Protein AF-A0A820GRR1-F1 (afdb_monomer_lite)

Radius of gyration: 16.42 Å; chains: 1; bounding box: 30×34×42 Å

Sequence (93 aa):
MNELHKNQVAVFPKGAIHFEQNLNCTPATFVAAFNSEDPGVLTISNSVFGSLPATIVGATLGGLNISAIEDIRVHLAQNPSIGIAECRKRCGL

Structure (mmCIF, N/CA/C/O backbone):
data_AF-A0A820GRR1-F1
#
_entry.id   AF-A0A820GRR1-F1
#
loop_
_atom_site.group_PDB
_atom_site.id
_atom_site.type_symbol
_atom_site.label_atom_id
_atom_site.label_alt_id
_atom_site.label_comp_id
_atom_site.label_asym_id
_atom_site.label_entity_id
_atom_site.label_seq_id
_atom_site.pdbx_PDB_ins_code
_atom_site.Cartn_x
_atom_site.Cartn_y
_atom_site.Cartn_z
_atom_site.occupancy
_atom_site.B_iso_or_equiv
_atom_site.auth_seq_id
_atom_site.auth_comp_id
_atom_site.auth_asym_id
_atom_site.auth_atom_id
_atom_site.pdbx_PDB_model_num
ATOM 1 N N . MET A 1 1 ? -18.044 -6.953 -0.784 1.00 68.38 1 MET A N 1
ATOM 2 C CA . MET A 1 1 ? -17.191 -6.198 0.155 1.00 68.38 1 MET A CA 1
ATOM 3 C C . MET A 1 1 ? -17.659 -6.589 1.541 1.00 68.38 1 MET A C 1
ATOM 5 O O . MET A 1 1 ? -18.861 -6.542 1.764 1.00 68.38 1 MET A O 1
ATOM 9 N N . ASN A 1 2 ? -16.764 -7.079 2.394 1.00 86.81 2 ASN A N 1
ATOM 10 C CA . ASN A 1 2 ? -17.133 -7.464 3.756 1.00 86.81 2 ASN A CA 1
ATOM 11 C C . ASN A 1 2 ? -17.021 -6.222 4.640 1.00 86.81 2 ASN A C 1
ATOM 13 O O . ASN A 1 2 ? -15.986 -5.559 4.616 1.00 86.81 2 ASN A O 1
ATOM 17 N N . GLU A 1 3 ? -18.072 -5.905 5.386 1.00 93.88 3 GLU A N 1
ATOM 18 C CA . GLU A 1 3 ? -18.020 -4.882 6.427 1.00 93.88 3 GLU A CA 1
ATOM 19 C C . GLU A 1 3 ? -17.539 -5.537 7.726 1.00 93.88 3 GLU A C 1
ATOM 21 O O . GLU A 1 3 ? -18.042 -6.594 8.109 1.00 93.88 3 GLU A O 1
ATOM 26 N N . LEU A 1 4 ? -16.528 -4.945 8.367 1.00 94.69 4 LEU A N 1
ATOM 27 C CA . LEU A 1 4 ? -15.975 -5.427 9.631 1.0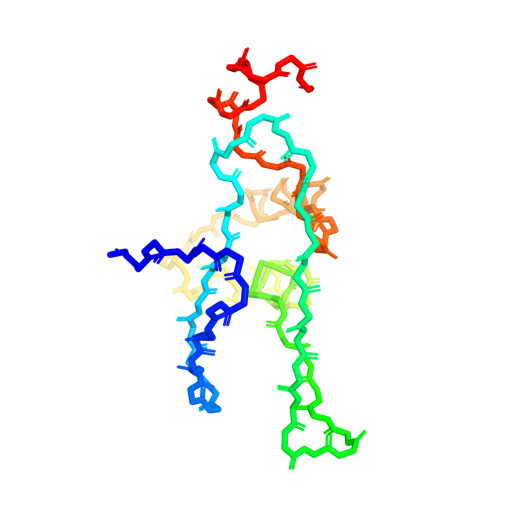0 94.69 4 LEU A CA 1
ATOM 28 C C . LEU A 1 4 ? -16.243 -4.414 10.740 1.00 94.69 4 LEU A C 1
ATOM 30 O O . LEU A 1 4 ? -15.861 -3.247 10.653 1.00 94.69 4 LEU A O 1
ATOM 34 N N . HIS A 1 5 ? -16.850 -4.897 11.815 1.00 94.25 5 HIS A N 1
ATOM 35 C CA . HIS A 1 5 ? -17.032 -4.172 13.062 1.00 94.25 5 HIS A CA 1
ATOM 36 C C . HIS A 1 5 ? -15.971 -4.569 14.094 1.00 94.25 5 HIS A C 1
ATOM 38 O O . HIS A 1 5 ? -15.197 -5.514 13.920 1.00 94.25 5 HIS A O 1
ATOM 44 N N . LYS A 1 6 ? -15.943 -3.837 15.212 1.00 94.88 6 LYS A N 1
ATOM 45 C CA . LYS A 1 6 ? -15.017 -4.089 16.320 1.00 94.88 6 LYS A CA 1
ATOM 46 C C . LYS A 1 6 ? -15.056 -5.565 16.746 1.00 94.88 6 LYS A C 1
ATOM 48 O O . LYS A 1 6 ? -16.130 -6.114 16.973 1.00 94.88 6 LYS A O 1
ATOM 53 N N . ASN A 1 7 ? -13.873 -6.161 16.907 1.00 95.25 7 ASN A N 1
ATOM 54 C CA . ASN A 1 7 ? -13.643 -7.561 17.296 1.00 95.25 7 ASN A CA 1
ATOM 55 C C . ASN A 1 7 ? -14.073 -8.622 16.264 1.00 95.25 7 ASN A C 1
ATOM 57 O O . ASN A 1 7 ? -14.120 -9.804 16.601 1.00 95.25 7 ASN A O 1
ATOM 61 N N . GLN A 1 8 ? -14.372 -8.235 15.022 1.00 96.62 8 GLN A N 1
ATOM 62 C CA . GLN A 1 8 ? -14.549 -9.184 13.923 1.00 96.62 8 GLN A CA 1
ATOM 63 C C . GLN A 1 8 ? -13.227 -9.432 13.192 1.00 96.62 8 GLN A C 1
ATOM 65 O O . GLN A 1 8 ? -12.307 -8.618 13.245 1.00 96.62 8 GLN A O 1
ATOM 70 N N . VAL A 1 9 ? -13.142 -10.576 12.514 1.00 94.81 9 VAL A N 1
ATOM 71 C CA . VAL A 1 9 ? -11.937 -11.037 11.817 1.00 94.81 9 VAL A CA 1
ATOM 72 C C . VAL A 1 9 ? -12.289 -11.376 10.375 1.00 94.81 9 VAL A C 1
ATOM 74 O O . VAL A 1 9 ? -13.306 -12.018 10.113 1.00 94.81 9 VAL A O 1
ATOM 77 N N . ALA A 1 10 ? -11.416 -10.986 9.450 1.00 95.06 10 ALA A N 1
ATOM 78 C CA . ALA A 1 10 ? -11.382 -11.524 8.098 1.00 95.06 10 ALA A CA 1
ATOM 79 C C . ALA A 1 10 ? -10.133 -12.392 7.923 1.00 95.06 10 ALA A C 1
ATOM 81 O O . ALA A 1 10 ? -9.076 -12.098 8.477 1.00 95.06 10 ALA A O 1
ATOM 82 N N . VAL A 1 11 ? -10.264 -13.471 7.152 1.00 94.19 11 VAL A N 1
ATOM 83 C CA . VAL A 1 11 ? -9.157 -14.378 6.832 1.00 94.19 11 VAL A CA 1
ATOM 84 C C . VAL A 1 11 ? -8.818 -14.227 5.358 1.00 94.19 11 VAL A C 1
ATOM 86 O O . VAL A 1 11 ? -9.674 -14.430 4.497 1.00 94.19 11 VAL A O 1
ATOM 89 N N . PHE A 1 12 ? -7.556 -13.919 5.074 1.00 93.38 12 PHE A N 1
ATOM 90 C CA . PHE A 1 12 ? -7.020 -13.858 3.721 1.00 93.38 12 PHE A CA 1
ATOM 91 C C . PHE A 1 12 ? -6.045 -15.024 3.516 1.00 93.38 12 PHE A C 1
ATOM 93 O O . PHE A 1 12 ? -5.014 -15.079 4.188 1.00 93.38 12 PHE A O 1
ATOM 100 N N . PRO A 1 13 ? -6.345 -15.980 2.618 1.00 93.31 13 PRO A N 1
ATOM 101 C CA . PRO A 1 13 ? -5.398 -17.035 2.274 1.00 93.31 13 PRO A CA 1
ATOM 102 C C . PRO A 1 13 ? -4.089 -16.464 1.712 1.00 93.31 13 PRO A C 1
ATOM 104 O O . PRO A 1 13 ? -4.079 -15.409 1.075 1.00 93.31 13 PRO A O 1
ATOM 107 N N . LYS A 1 14 ? -2.972 -17.179 1.897 1.00 92.75 14 LYS A N 1
ATOM 108 C CA . LYS A 1 14 ? -1.672 -16.772 1.343 1.00 92.75 14 LYS A CA 1
ATOM 109 C C . LYS A 1 14 ? -1.777 -16.556 -0.173 1.00 92.75 14 LYS A C 1
ATOM 111 O O . LYS A 1 14 ? -2.272 -17.420 -0.890 1.00 92.75 14 LYS A O 1
ATOM 116 N N . GLY A 1 15 ? -1.285 -15.410 -0.644 1.00 91.25 15 GLY A N 1
ATOM 117 C CA . GLY A 1 15 ? -1.338 -15.017 -2.056 1.00 91.25 15 G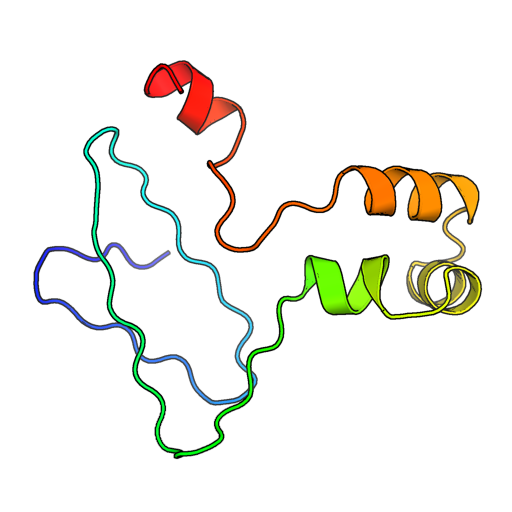LY A CA 1
ATOM 118 C C . GLY A 1 15 ? -2.652 -14.359 -2.492 1.00 91.25 15 GLY A C 1
ATOM 119 O O . GLY A 1 15 ? -2.744 -13.915 -3.634 1.00 91.25 15 GLY A O 1
ATOM 120 N N . ALA A 1 16 ? -3.654 -14.252 -1.612 1.00 93.25 16 ALA A N 1
ATOM 121 C CA . ALA A 1 16 ? -4.886 -13.540 -1.921 1.00 93.25 16 ALA A CA 1
ATOM 122 C C . ALA A 1 16 ? -4.648 -12.024 -1.985 1.00 93.25 16 ALA A C 1
ATOM 124 O O . ALA A 1 16 ? -4.228 -11.393 -1.011 1.00 93.25 16 ALA A O 1
ATOM 125 N N . ILE A 1 17 ? -4.984 -11.434 -3.132 1.00 94.44 17 ILE A N 1
ATOM 126 C CA . ILE A 1 17 ? -5.061 -9.983 -3.291 1.00 94.44 17 ILE A CA 1
ATOM 127 C C . ILE A 1 17 ? -6.274 -9.484 -2.505 1.00 94.44 17 ILE A C 1
ATOM 129 O O . ILE A 1 17 ? -7.399 -9.923 -2.741 1.00 94.44 17 ILE A O 1
ATOM 133 N N . HIS A 1 18 ? -6.045 -8.560 -1.580 1.00 93.62 18 HIS A N 1
ATOM 134 C CA . HIS A 1 18 ? -7.089 -7.922 -0.788 1.00 93.62 18 HIS A CA 1
ATOM 135 C C . HIS A 1 18 ? -6.758 -6.446 -0.562 1.00 93.62 18 HIS A C 1
ATOM 137 O O . HIS A 1 18 ? -5.640 -5.995 -0.816 1.00 93.62 18 HIS A O 1
ATOM 143 N N . PHE A 1 19 ? -7.753 -5.691 -0.108 1.00 92.81 19 PHE A N 1
ATOM 144 C CA . PHE A 1 19 ? -7.595 -4.316 0.341 1.00 92.81 19 PHE A CA 1
ATOM 145 C C . PHE A 1 19 ? -8.487 -4.086 1.557 1.00 92.81 19 PHE A C 1
ATOM 147 O O . PHE A 1 19 ? -9.536 -4.716 1.701 1.00 92.81 19 PHE A O 1
ATOM 154 N N . GLU A 1 20 ? -8.071 -3.155 2.402 1.00 93.25 20 GLU A N 1
ATOM 155 C CA . GLU A 1 20 ? -8.805 -2.733 3.586 1.00 93.25 20 GLU A CA 1
ATOM 156 C C . GLU A 1 20 ? -8.955 -1.216 3.535 1.00 93.25 20 GLU A C 1
ATOM 158 O O . GLU A 1 20 ? -8.016 -0.496 3.190 1.00 93.25 20 GLU A O 1
ATOM 163 N N . GLN A 1 21 ? -10.150 -0.721 3.846 1.00 93.62 21 GLN A N 1
ATOM 164 C CA . GLN A 1 21 ? -10.421 0.709 3.867 1.00 93.62 21 GLN A CA 1
ATOM 165 C C . GLN A 1 21 ? -11.310 1.050 5.056 1.00 93.62 21 GLN A C 1
ATOM 167 O O . GLN A 1 21 ? -12.419 0.535 5.185 1.00 93.62 21 GLN A O 1
ATOM 172 N N . ASN A 1 22 ? -10.844 1.979 5.890 1.00 94.06 22 ASN A N 1
ATOM 173 C CA . ASN A 1 22 ? -11.702 2.624 6.870 1.00 94.06 22 ASN A CA 1
ATOM 174 C C . ASN A 1 22 ? -12.608 3.629 6.145 1.00 94.06 22 ASN A C 1
ATOM 176 O O . ASN A 1 22 ? -12.141 4.661 5.661 1.00 94.06 22 ASN A O 1
ATOM 180 N N . LEU A 1 23 ? -13.896 3.304 6.029 1.00 92.88 23 LEU A N 1
ATOM 181 C CA . LEU A 1 23 ? -14.897 4.197 5.439 1.00 92.88 23 LEU A CA 1
ATOM 182 C C . LEU A 1 23 ? -15.461 5.198 6.458 1.00 92.88 23 LEU A C 1
ATOM 184 O O . LEU A 1 23 ? -16.094 6.176 6.062 1.00 92.88 23 LEU A O 1
ATOM 188 N N . ASN A 1 24 ? -15.210 5.009 7.752 1.00 92.56 24 ASN A N 1
ATOM 189 C CA . ASN A 1 24 ? -15.628 5.962 8.770 1.00 92.56 24 ASN A CA 1
ATOM 190 C C . ASN A 1 24 ? -14.595 7.086 8.913 1.00 92.56 24 ASN A C 1
ATOM 192 O O . ASN A 1 24 ? -13.404 6.896 8.687 1.00 92.56 24 ASN A O 1
ATOM 196 N N . CYS A 1 25 ? -15.051 8.263 9.341 1.00 95.31 25 CYS A N 1
ATOM 197 C CA . CYS A 1 25 ? -14.170 9.410 9.591 1.00 95.31 25 CYS A CA 1
ATOM 198 C C . CYS A 1 25 ? -13.514 9.381 10.978 1.00 95.31 25 CYS A C 1
ATOM 200 O O . CYS A 1 25 ? -12.746 10.270 11.333 1.00 95.31 25 CYS A O 1
ATOM 202 N N . THR A 1 26 ? -13.821 8.362 11.779 1.00 94.25 26 THR A N 1
ATOM 203 C CA . THR A 1 26 ? -13.191 8.128 13.075 1.00 94.25 26 THR A CA 1
ATOM 204 C C . THR A 1 26 ? -11.965 7.233 12.903 1.00 94.25 26 THR A C 1
ATOM 206 O O . THR A 1 26 ? -12.049 6.254 12.152 1.00 94.2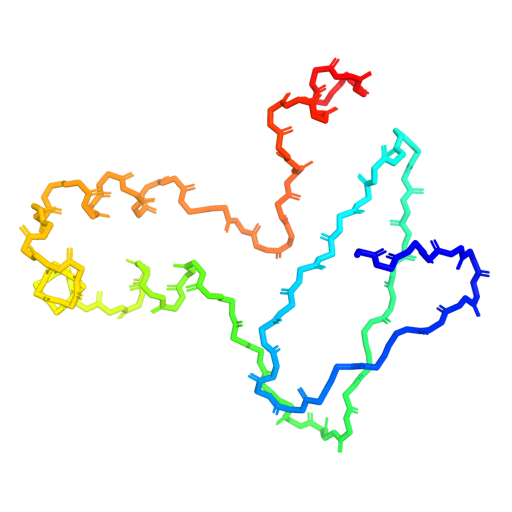5 26 THR A O 1
ATOM 209 N N . PRO A 1 27 ? -10.857 7.495 13.620 1.00 92.62 27 PRO A N 1
ATOM 210 C CA . PRO A 1 27 ? -9.704 6.603 13.621 1.00 92.62 27 PRO A CA 1
ATOM 211 C C . PRO A 1 27 ? -10.093 5.159 13.956 1.00 92.62 27 PRO A C 1
ATOM 213 O O . PRO A 1 27 ? -10.883 4.913 14.869 1.00 92.62 27 PRO A O 1
ATOM 216 N N . ALA A 1 28 ? -9.520 4.211 13.218 1.00 92.56 28 ALA A N 1
ATOM 217 C CA . ALA A 1 28 ? -9.678 2.781 13.440 1.00 92.56 28 ALA A CA 1
ATOM 218 C C . ALA A 1 28 ? -8.299 2.141 13.615 1.00 92.56 28 ALA A C 1
ATOM 220 O O . ALA A 1 28 ? -7.320 2.570 13.004 1.00 92.56 28 ALA A O 1
ATOM 221 N N . THR A 1 29 ? -8.233 1.098 14.435 1.00 93.19 29 THR A N 1
ATOM 222 C CA . THR A 1 29 ? -7.034 0.278 14.610 1.00 93.19 29 THR A CA 1
ATOM 223 C C . THR A 1 29 ? -7.357 -1.127 14.140 1.00 93.19 29 THR A C 1
ATOM 225 O O . THR A 1 29 ? -8.338 -1.715 14.597 1.00 93.19 29 THR A O 1
ATOM 228 N N . PHE A 1 30 ? -6.532 -1.657 13.244 1.00 93.06 30 PHE A N 1
ATOM 229 C CA . PHE A 1 30 ? -6.574 -3.055 12.838 1.00 93.06 30 PHE A CA 1
ATOM 230 C C . PHE A 1 30 ? -5.307 -3.761 13.323 1.00 93.06 30 PHE A C 1
ATOM 232 O O . PHE A 1 30 ? -4.286 -3.123 13.588 1.00 93.06 30 PHE A O 1
ATOM 239 N N . VAL A 1 31 ? -5.389 -5.081 13.454 1.00 93.69 31 VAL A N 1
ATOM 240 C CA . VAL A 1 31 ? -4.253 -5.936 13.795 1.00 93.69 31 VAL A CA 1
ATOM 241 C C . VAL A 1 31 ? -4.171 -7.018 12.732 1.00 93.69 31 VAL A C 1
ATOM 243 O O . VAL A 1 31 ? -5.115 -7.786 12.563 1.00 93.69 31 VAL A O 1
ATOM 246 N N . ALA A 1 32 ? -3.044 -7.071 12.026 1.00 92.25 32 ALA A N 1
ATOM 247 C CA . ALA A 1 32 ? -2.734 -8.147 11.097 1.00 92.25 32 ALA A CA 1
ATOM 248 C C . ALA A 1 32 ? -1.869 -9.197 11.803 1.00 92.25 32 ALA A C 1
ATOM 250 O O . ALA A 1 32 ? -0.866 -8.862 12.433 1.00 92.25 32 ALA A O 1
ATOM 251 N N . ALA A 1 33 ? -2.259 -10.465 11.686 1.00 93.44 33 ALA A N 1
ATOM 252 C CA . ALA A 1 33 ? -1.502 -11.604 12.185 1.00 93.44 33 ALA A CA 1
ATOM 253 C C . ALA A 1 33 ? -1.221 -12.570 11.033 1.00 93.44 33 ALA A C 1
ATOM 255 O O . ALA A 1 33 ? -2.086 -12.816 10.191 1.00 93.44 33 ALA A O 1
ATOM 256 N N . PHE A 1 34 ? -0.018 -13.134 11.020 1.00 93.94 34 PHE A N 1
ATOM 257 C CA . PHE A 1 34 ? 0.416 -14.090 10.011 1.00 93.94 34 PHE A CA 1
ATOM 258 C C . PHE A 1 34 ? 0.762 -15.426 10.667 1.00 93.94 34 PHE A C 1
ATOM 260 O O . PHE A 1 34 ? 1.137 -15.483 11.835 1.00 93.94 34 PHE A O 1
ATOM 267 N N . ASN A 1 35 ? 0.651 -16.514 9.909 1.00 92.38 35 ASN A N 1
ATOM 268 C CA . ASN A 1 35 ? 0.940 -17.871 10.380 1.00 92.38 35 ASN A CA 1
ATOM 269 C C . ASN A 1 35 ? 2.426 -18.265 10.235 1.00 92.38 35 ASN A C 1
ATOM 271 O O . ASN A 1 35 ? 2.739 -19.451 10.144 1.00 92.38 35 ASN A O 1
ATOM 275 N N . SER A 1 36 ? 3.328 -17.285 10.157 1.00 93.69 36 SER A N 1
ATOM 276 C CA . SER A 1 36 ? 4.771 -17.473 10.002 1.00 93.69 36 SER A CA 1
ATOM 277 C C . SER A 1 36 ? 5.520 -16.354 10.723 1.00 93.69 36 SER A C 1
ATOM 279 O O . SER A 1 36 ? 5.035 -15.225 10.769 1.00 93.69 36 SER A O 1
ATOM 281 N N . GLU A 1 37 ? 6.693 -16.677 11.268 1.00 92.38 37 GLU A N 1
ATOM 282 C CA . GLU A 1 37 ? 7.605 -15.718 11.909 1.00 92.38 37 GLU A CA 1
ATOM 283 C C . GLU A 1 37 ? 8.265 -14.766 10.898 1.00 92.38 37 GLU A C 1
ATOM 285 O O . GLU A 1 37 ? 8.576 -13.630 11.244 1.00 92.38 37 GLU A O 1
ATOM 290 N N . ASP A 1 38 ? 8.411 -15.203 9.642 1.00 91.50 38 ASP A N 1
ATOM 291 C CA . ASP A 1 38 ? 8.868 -14.386 8.513 1.00 91.50 38 ASP A CA 1
ATOM 292 C C . ASP A 1 38 ? 7.832 -14.450 7.378 1.00 91.50 38 ASP A C 1
ATOM 294 O O . ASP A 1 38 ? 7.998 -15.163 6.382 1.00 91.50 38 ASP A O 1
ATOM 298 N N . PRO A 1 39 ? 6.680 -13.781 7.547 1.00 87.69 39 PRO A N 1
ATOM 299 C CA . PRO A 1 39 ? 5.556 -13.968 6.642 1.00 87.69 39 PRO A CA 1
ATOM 300 C C . PRO A 1 39 ? 5.776 -13.326 5.270 1.00 87.69 39 PRO A C 1
ATOM 302 O O . PRO A 1 39 ? 5.144 -13.747 4.295 1.00 87.69 39 PRO A O 1
ATOM 305 N N . GLY A 1 40 ? 6.659 -12.323 5.195 1.00 88.81 40 GLY A N 1
ATOM 306 C CA . GLY A 1 40 ? 6.758 -11.395 4.074 1.00 88.81 40 GLY A CA 1
ATOM 307 C C . GLY A 1 40 ? 5.459 -10.605 3.847 1.00 88.81 40 GLY A C 1
ATOM 308 O O . GLY A 1 40 ? 4.351 -11.071 4.107 1.00 88.81 40 GLY A O 1
ATOM 309 N N . VAL A 1 41 ? 5.564 -9.383 3.326 1.00 89.38 41 VAL A N 1
ATOM 310 C CA . VAL A 1 41 ? 4.394 -8.598 2.897 1.00 89.38 41 VAL A CA 1
ATOM 311 C C . VAL A 1 41 ? 4.689 -7.980 1.541 1.00 89.38 41 VAL A C 1
ATOM 313 O O . VAL A 1 41 ? 5.708 -7.319 1.357 1.00 89.38 41 VAL A O 1
ATOM 316 N N . LEU A 1 42 ? 3.778 -8.183 0.589 1.00 91.69 42 LEU A N 1
ATOM 317 C CA . LEU A 1 42 ? 3.884 -7.637 -0.758 1.00 91.69 42 LEU A CA 1
ATOM 318 C C . LEU A 1 42 ? 2.810 -6.566 -0.954 1.00 91.69 42 LEU A C 1
ATOM 320 O O . LEU A 1 42 ? 1.621 -6.868 -1.027 1.00 91.69 42 LEU A O 1
ATOM 324 N N . THR A 1 43 ? 3.231 -5.305 -1.055 1.00 92.94 43 THR A N 1
ATOM 325 C CA . THR A 1 43 ? 2.332 -4.199 -1.418 1.00 92.94 43 THR A CA 1
ATOM 326 C C . THR A 1 43 ? 2.298 -4.064 -2.934 1.00 92.94 43 THR A C 1
ATOM 328 O O . THR A 1 43 ? 3.288 -3.651 -3.532 1.00 92.94 43 THR A O 1
ATOM 331 N N . ILE A 1 44 ? 1.155 -4.374 -3.553 1.00 93.12 44 ILE A N 1
ATOM 332 C CA . ILE A 1 44 ? 1.020 -4.510 -5.015 1.00 93.12 44 ILE A CA 1
ATOM 333 C C . ILE A 1 44 ? 1.537 -3.285 -5.773 1.00 93.12 44 ILE A C 1
ATOM 335 O O . ILE A 1 44 ? 2.320 -3.439 -6.705 1.00 93.12 44 ILE A O 1
ATOM 339 N N . SER A 1 45 ? 1.136 -2.074 -5.378 1.00 92.88 45 SER A N 1
ATOM 340 C CA . SER A 1 45 ? 1.532 -0.843 -6.073 1.00 92.88 45 SER A CA 1
ATOM 341 C C . SER A 1 45 ? 3.051 -0.649 -6.083 1.00 92.88 45 SER A C 1
ATOM 343 O O . SER A 1 45 ? 3.635 -0.435 -7.143 1.00 92.88 45 SER A O 1
ATOM 345 N N . ASN A 1 46 ? 3.700 -0.797 -4.926 1.00 92.62 46 ASN A N 1
ATOM 346 C CA . ASN A 1 46 ? 5.154 -0.709 -4.809 1.00 92.62 46 ASN A CA 1
ATOM 347 C C . ASN A 1 46 ? 5.859 -1.847 -5.551 1.00 92.62 46 ASN A C 1
ATOM 349 O O . ASN A 1 46 ? 6.823 -1.598 -6.267 1.00 92.62 46 ASN A O 1
ATOM 353 N N . SER A 1 47 ? 5.366 -3.080 -5.448 1.00 93.50 47 SER A N 1
ATOM 354 C CA . SER A 1 47 ? 5.994 -4.222 -6.115 1.00 93.50 47 SER A CA 1
ATOM 355 C C . SER A 1 47 ? 5.903 -4.141 -7.636 1.00 93.50 47 SER A C 1
ATOM 357 O O . SER A 1 47 ? 6.876 -4.461 -8.308 1.00 93.50 47 SER A O 1
ATOM 359 N N . VAL A 1 48 ? 4.772 -3.689 -8.184 1.00 94.44 48 VAL A N 1
ATOM 360 C CA . VAL A 1 48 ? 4.581 -3.571 -9.636 1.00 94.44 48 VAL A CA 1
ATOM 361 C C . VAL A 1 48 ? 5.275 -2.330 -10.180 1.00 94.44 48 VAL A C 1
ATOM 363 O O . VAL A 1 48 ? 6.094 -2.441 -11.085 1.00 94.44 48 VAL A O 1
ATOM 366 N N . PHE A 1 49 ? 4.965 -1.150 -9.645 1.00 95.31 49 PHE A N 1
ATOM 367 C CA . PHE A 1 49 ? 5.416 0.106 -10.243 1.00 95.31 49 PHE A CA 1
ATOM 368 C C . PHE A 1 49 ? 6.738 0.597 -9.658 1.00 95.31 49 PHE A C 1
ATOM 370 O O . PHE A 1 49 ? 7.506 1.222 -10.377 1.00 95.31 49 PHE A O 1
ATOM 377 N N . GLY A 1 50 ? 7.035 0.303 -8.391 1.00 93.38 50 GLY A N 1
ATOM 378 C CA . GLY A 1 50 ? 8.256 0.756 -7.718 1.00 93.38 50 GLY A CA 1
ATOM 379 C C . GLY A 1 50 ? 9.461 -0.172 -7.902 1.00 93.38 50 GLY A C 1
ATOM 380 O O . GLY A 1 50 ? 10.578 0.313 -8.049 1.00 93.38 50 GLY A O 1
ATOM 381 N N . SER A 1 51 ? 9.258 -1.495 -7.903 1.00 94.19 51 SER A N 1
ATOM 382 C CA . SER A 1 51 ? 10.365 -2.469 -7.878 1.00 94.19 51 SER A CA 1
ATOM 383 C C . SER A 1 51 ? 10.734 -3.073 -9.236 1.00 94.19 51 SER A C 1
ATOM 385 O O . SER A 1 51 ? 11.882 -3.473 -9.423 1.00 94.19 51 SER A O 1
ATOM 387 N N . LEU A 1 52 ? 9.798 -3.167 -10.186 1.00 96.38 52 LEU A N 1
ATOM 388 C CA . LEU A 1 52 ? 10.077 -3.741 -11.507 1.00 96.38 52 LEU A CA 1
ATOM 389 C C . LEU A 1 52 ? 10.609 -2.684 -12.488 1.00 96.38 52 LEU A C 1
ATOM 391 O O . LEU A 1 52 ? 10.223 -1.514 -12.398 1.00 96.38 52 LEU A O 1
ATOM 395 N N . PRO A 1 53 ? 11.442 -3.070 -13.477 1.00 96.88 53 PRO A N 1
ATOM 396 C CA . PRO A 1 53 ? 11.849 -2.167 -14.548 1.00 96.88 53 PRO A CA 1
ATOM 397 C C . PRO A 1 53 ? 10.637 -1.647 -15.330 1.00 96.88 53 PRO A C 1
ATOM 399 O O . PRO A 1 53 ? 9.763 -2.423 -15.719 1.00 96.88 53 PRO A O 1
ATOM 402 N N . ALA A 1 54 ? 10.611 -0.345 -15.625 1.00 96.25 54 ALA A N 1
ATOM 403 C CA . ALA A 1 54 ? 9.482 0.283 -16.312 1.00 96.25 54 ALA A CA 1
ATOM 404 C C . ALA A 1 54 ? 9.223 -0.322 -17.702 1.00 96.25 54 ALA A C 1
ATOM 406 O O . ALA A 1 54 ? 8.080 -0.413 -18.133 1.00 96.25 54 ALA A O 1
ATOM 407 N N . THR A 1 55 ? 10.258 -0.818 -18.382 1.00 96.88 55 THR A N 1
ATOM 408 C CA . THR A 1 55 ? 10.119 -1.527 -19.664 1.00 96.88 55 THR A CA 1
ATOM 409 C C . THR A 1 55 ? 9.326 -2.826 -19.540 1.00 96.88 55 THR A C 1
ATOM 411 O O . THR A 1 55 ? 8.497 -3.118 -20.400 1.00 96.88 55 THR A O 1
ATOM 414 N N . ILE A 1 56 ? 9.522 -3.578 -18.452 1.00 96.88 56 ILE A N 1
ATOM 415 C CA . ILE A 1 56 ? 8.777 -4.812 -18.170 1.00 96.88 56 ILE A CA 1
ATOM 416 C C . ILE A 1 56 ? 7.329 -4.490 -17.812 1.00 96.88 56 ILE A C 1
ATOM 418 O O . ILE A 1 56 ? 6.408 -5.126 -18.328 1.00 96.88 56 ILE A O 1
ATOM 422 N N . VAL A 1 57 ? 7.117 -3.477 -16.969 1.00 97.25 57 VAL A N 1
ATOM 423 C CA . VAL A 1 57 ? 5.773 -3.011 -16.601 1.00 97.25 57 VAL A CA 1
ATOM 424 C C . VAL A 1 57 ? 5.018 -2.535 -17.844 1.00 97.25 57 VAL A C 1
ATOM 426 O O . VAL A 1 57 ? 3.887 -2.958 -18.069 1.00 97.25 57 VAL A O 1
ATOM 429 N N . GLY A 1 58 ? 5.661 -1.739 -18.701 1.00 97.06 58 GLY A N 1
ATOM 430 C CA . GLY A 1 58 ? 5.083 -1.248 -19.950 1.00 97.06 58 GLY A CA 1
ATOM 431 C C . GLY A 1 58 ? 4.680 -2.375 -20.893 1.00 97.06 58 GLY A C 1
ATOM 432 O O . GLY A 1 58 ? 3.539 -2.408 -21.351 1.00 97.06 58 GLY A O 1
ATOM 433 N N . ALA A 1 59 ? 5.570 -3.344 -21.122 1.00 97.06 59 ALA A N 1
ATOM 434 C CA . ALA A 1 59 ? 5.271 -4.510 -21.953 1.00 97.06 59 ALA A CA 1
ATOM 435 C C . ALA A 1 59 ? 4.109 -5.351 -21.391 1.00 97.06 59 ALA A C 1
ATOM 437 O O . ALA A 1 59 ? 3.233 -5.772 -22.144 1.00 97.06 59 ALA A O 1
ATOM 438 N N . THR A 1 60 ? 4.063 -5.547 -20.070 1.00 95.94 60 THR A N 1
ATOM 439 C CA . THR A 1 60 ? 3.010 -6.334 -19.399 1.00 95.94 60 THR A CA 1
ATOM 440 C C . THR A 1 60 ? 1.650 -5.635 -19.442 1.00 95.94 60 THR A C 1
ATOM 442 O O . THR A 1 60 ? 0.618 -6.293 -19.548 1.00 95.94 60 THR A O 1
ATOM 445 N N . LEU A 1 61 ? 1.633 -4.300 -19.403 1.00 95.81 61 LEU A N 1
ATOM 446 C CA . LEU A 1 61 ? 0.418 -3.479 -19.445 1.00 95.81 61 LEU A CA 1
ATOM 447 C C . LEU A 1 61 ? 0.008 -3.078 -20.874 1.00 95.81 61 LEU A C 1
ATOM 449 O O . LEU A 1 61 ? -0.596 -2.027 -21.074 1.00 95.81 61 LEU A O 1
ATOM 453 N N . GLY A 1 62 ? 0.334 -3.899 -21.878 1.00 95.62 62 GLY A N 1
ATOM 454 C CA . GLY A 1 62 ? -0.112 -3.685 -23.260 1.00 95.62 62 GLY A CA 1
ATOM 455 C C . GLY A 1 62 ? 0.617 -2.560 -24.000 1.00 95.62 62 GLY A C 1
ATOM 456 O O . GLY A 1 62 ? 0.048 -1.95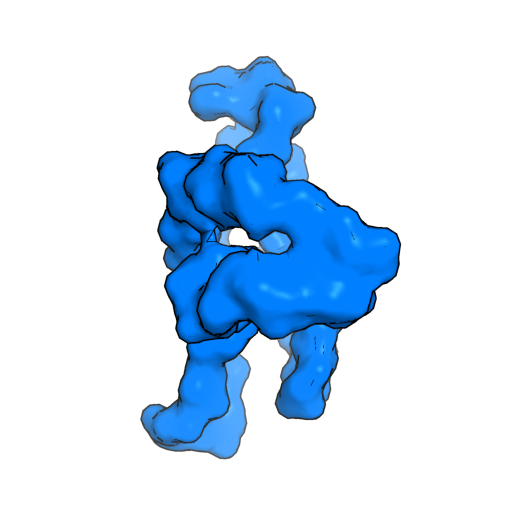9 -24.907 1.00 95.62 62 GLY A O 1
ATOM 457 N N . GLY A 1 63 ? 1.866 -2.269 -23.626 1.00 94.94 63 GLY A N 1
ATOM 458 C CA . GLY A 1 63 ? 2.690 -1.233 -24.256 1.00 94.94 63 GLY A CA 1
ATOM 459 C C . GLY A 1 63 ? 2.557 0.151 -23.617 1.00 94.94 63 GLY A C 1
ATOM 460 O O . GLY A 1 63 ? 2.737 1.157 -24.302 1.00 94.94 63 GLY A O 1
ATOM 461 N N . LEU A 1 64 ? 2.237 0.222 -22.320 1.00 95.62 64 LEU A N 1
ATOM 462 C CA . LEU A 1 64 ? 2.146 1.490 -21.594 1.00 95.62 64 LEU A CA 1
ATOM 463 C C . LEU A 1 64 ? 3.477 2.261 -21.669 1.00 95.62 64 LEU A C 1
ATOM 465 O O . LEU A 1 64 ? 4.555 1.689 -21.499 1.00 95.62 64 LEU A O 1
ATOM 469 N N . ASN A 1 65 ? 3.391 3.572 -21.917 1.00 96.00 65 ASN A N 1
ATOM 470 C CA . ASN A 1 65 ? 4.560 4.439 -22.049 1.00 96.00 65 ASN A CA 1
ATOM 471 C C . ASN A 1 65 ? 5.373 4.471 -20.742 1.00 96.00 65 ASN A C 1
ATOM 473 O O . ASN A 1 65 ? 4.817 4.645 -19.660 1.00 96.00 65 ASN A O 1
ATOM 477 N N . ILE A 1 66 ? 6.698 4.378 -20.868 1.00 95.50 66 ILE A N 1
ATOM 478 C CA . ILE A 1 66 ? 7.658 4.487 -19.764 1.00 95.50 66 ILE A CA 1
ATOM 479 C C . ILE A 1 66 ? 7.451 5.764 -18.950 1.00 95.50 66 ILE A C 1
ATOM 481 O O . ILE A 1 66 ? 7.437 5.690 -17.727 1.00 95.50 66 ILE A O 1
ATOM 485 N N . SER A 1 67 ? 7.213 6.908 -19.601 1.00 96.31 67 SER A N 1
ATOM 486 C CA . SER A 1 67 ? 6.960 8.176 -18.904 1.00 96.31 67 SER A CA 1
ATOM 487 C C . SER A 1 67 ? 5.771 8.067 -17.954 1.00 96.31 67 SER A C 1
ATOM 489 O O . SER A 1 67 ? 5.869 8.498 -16.816 1.00 96.31 67 SER A O 1
ATOM 491 N N . ALA A 1 68 ? 4.687 7.407 -18.373 1.00 95.69 68 ALA A N 1
ATOM 492 C CA . ALA A 1 68 ? 3.511 7.231 -17.525 1.00 95.69 68 ALA A CA 1
ATOM 493 C C . ALA A 1 68 ? 3.811 6.352 -16.298 1.00 95.69 68 ALA A C 1
ATOM 495 O O . ALA A 1 68 ? 3.222 6.536 -15.237 1.00 95.69 68 ALA A O 1
ATOM 496 N N . ILE A 1 69 ? 4.733 5.396 -16.426 1.00 96.00 69 ILE A N 1
ATOM 497 C CA . ILE A 1 69 ? 5.150 4.525 -15.320 1.00 96.00 69 ILE A CA 1
ATOM 498 C C . ILE A 1 69 ? 6.044 5.290 -14.341 1.00 96.00 69 ILE A C 1
ATOM 500 O O . ILE A 1 69 ? 5.871 5.157 -13.129 1.00 96.00 69 ILE A O 1
ATOM 504 N N . GLU A 1 70 ? 6.965 6.113 -14.844 1.00 94.94 70 GLU A N 1
ATOM 505 C CA . GLU A 1 70 ? 7.782 6.992 -13.998 1.00 94.94 70 GLU A CA 1
ATOM 506 C C . GLU A 1 70 ?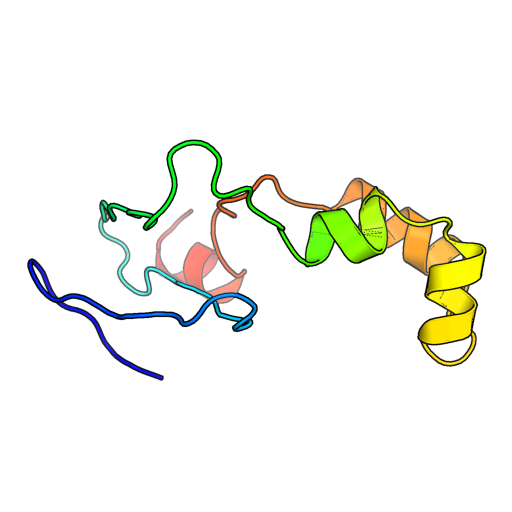 6.920 8.041 -13.274 1.00 94.94 70 GLU A C 1
ATOM 508 O O . GLU A 1 70 ? 7.130 8.290 -12.086 1.00 94.94 70 GLU A O 1
ATOM 513 N N . ASP A 1 71 ? 5.881 8.565 -13.930 1.00 95.88 71 ASP A N 1
ATOM 514 C CA . ASP A 1 71 ? 4.908 9.464 -13.301 1.00 95.88 71 ASP A CA 1
ATOM 515 C C . ASP A 1 71 ? 4.138 8.763 -12.166 1.00 95.88 71 ASP A C 1
ATOM 517 O O . ASP A 1 71 ? 3.897 9.347 -11.111 1.00 95.88 71 ASP A O 1
ATOM 521 N N . ILE A 1 72 ? 3.786 7.479 -12.317 1.00 94.69 72 ILE A N 1
ATOM 522 C CA . ILE A 1 72 ? 3.157 6.708 -11.231 1.00 94.69 72 ILE A CA 1
ATOM 523 C C . ILE A 1 72 ? 4.116 6.546 -10.044 1.00 94.69 72 ILE A C 1
ATOM 525 O O . ILE A 1 72 ? 3.687 6.664 -8.894 1.00 94.69 72 ILE A O 1
ATOM 529 N N . ARG A 1 73 ? 5.407 6.290 -10.295 1.00 93.81 73 ARG A N 1
ATOM 530 C CA . ARG A 1 73 ? 6.406 6.023 -9.242 1.00 93.81 73 ARG A CA 1
ATOM 531 C C . ARG A 1 73 ? 6.548 7.160 -8.244 1.00 93.81 73 ARG A C 1
ATOM 533 O O . ARG A 1 73 ? 6.641 6.894 -7.047 1.00 93.81 73 ARG A O 1
ATOM 540 N N . VAL A 1 74 ? 6.521 8.408 -8.708 1.00 93.44 74 VAL A N 1
ATOM 541 C CA . VAL A 1 74 ? 6.644 9.575 -7.816 1.00 93.44 74 VAL A CA 1
ATOM 542 C C . VAL A 1 74 ? 5.406 9.788 -6.936 1.00 93.44 74 VAL A C 1
ATOM 544 O O . VAL A 1 74 ? 5.463 10.526 -5.954 1.00 93.44 74 VAL A O 1
ATOM 547 N N . HIS A 1 75 ? 4.296 9.120 -7.258 1.00 92.44 75 HIS A N 1
ATOM 548 C CA . HIS A 1 75 ? 3.028 9.197 -6.536 1.00 92.44 75 HIS A CA 1
ATOM 549 C C . HIS A 1 75 ? 2.694 7.936 -5.731 1.00 92.44 75 HIS A C 1
ATOM 551 O O . HIS A 1 75 ? 1.608 7.851 -5.151 1.00 92.44 75 HIS A O 1
ATOM 557 N N . LEU A 1 76 ? 3.603 6.957 -5.662 1.00 91.81 76 LEU A N 1
ATOM 558 C CA . LEU A 1 76 ? 3.391 5.765 -4.848 1.00 91.81 76 LEU A CA 1
ATOM 559 C C . LEU A 1 76 ? 3.295 6.144 -3.369 1.00 91.81 76 LEU A C 1
ATOM 561 O O . LEU A 1 76 ? 4.245 6.624 -2.753 1.00 91.81 76 LEU A O 1
ATOM 565 N N . ALA A 1 77 ? 2.118 5.915 -2.791 1.00 85.44 77 ALA A N 1
ATOM 566 C CA . ALA A 1 77 ? 1.905 6.104 -1.369 1.00 85.44 77 ALA A CA 1
ATOM 567 C C . ALA A 1 77 ? 2.648 5.030 -0.562 1.00 85.44 77 ALA A C 1
ATOM 569 O O . ALA A 1 77 ? 2.744 3.866 -0.966 1.00 85.44 77 ALA A O 1
ATOM 570 N N . GLN A 1 78 ? 3.102 5.419 0.628 1.00 81.31 78 GLN A N 1
ATOM 571 C CA . GLN A 1 78 ? 3.470 4.452 1.654 1.00 81.31 78 GLN A CA 1
ATOM 572 C C . GLN A 1 78 ? 2.217 3.682 2.087 1.00 81.31 78 GLN A C 1
ATOM 574 O O . GLN A 1 78 ? 1.119 4.237 2.119 1.00 81.31 78 GLN A O 1
ATOM 579 N N . ASN A 1 79 ? 2.374 2.394 2.378 1.00 79.81 79 ASN A N 1
ATOM 580 C CA . ASN A 1 79 ? 1.296 1.569 2.912 1.00 79.81 79 ASN A CA 1
ATOM 581 C C . ASN A 1 79 ? 1.304 1.686 4.449 1.00 79.81 79 ASN A C 1
ATOM 583 O O . ASN A 1 79 ? 2.355 1.407 5.033 1.00 79.81 79 ASN A O 1
ATOM 587 N N . PRO A 1 80 ? 0.192 2.072 5.110 1.00 86.75 80 PRO A N 1
ATOM 588 C CA . PRO A 1 80 ? -1.139 2.382 4.561 1.00 86.75 80 PRO A CA 1
ATOM 589 C C . PRO A 1 80 ? -1.276 3.780 3.941 1.00 86.75 80 PRO A C 1
ATOM 591 O O . PRO A 1 80 ? -0.717 4.755 4.438 1.00 86.75 80 PRO A O 1
ATOM 594 N N . SER A 1 81 ? -2.095 3.895 2.888 1.00 90.31 81 SER A N 1
ATOM 595 C CA . SER A 1 81 ? -2.447 5.193 2.292 1.00 90.31 81 SER A CA 1
ATOM 596 C C . SER A 1 81 ? -3.455 5.960 3.157 1.00 90.31 81 SER A C 1
ATOM 598 O O . SER A 1 81 ? -4.310 5.340 3.787 1.00 90.31 81 SER A O 1
ATOM 600 N N . ILE A 1 82 ? -3.450 7.297 3.092 1.00 88.50 82 ILE A N 1
ATOM 601 C CA . ILE A 1 82 ? -4.407 8.159 3.820 1.00 88.50 82 ILE A CA 1
ATOM 602 C C . ILE A 1 82 ? -5.879 7.963 3.388 1.00 88.50 82 ILE A C 1
ATOM 604 O O . ILE A 1 82 ? -6.797 8.360 4.098 1.00 88.50 82 ILE A O 1
ATOM 608 N N . GLY A 1 83 ? -6.113 7.341 2.227 1.00 90.19 83 GLY A N 1
ATOM 609 C CA . GLY A 1 83 ? -7.437 7.064 1.672 1.00 90.19 83 GLY A CA 1
ATOM 610 C C . GLY A 1 83 ? -7.673 7.726 0.314 1.00 90.19 83 GLY A C 1
ATOM 611 O O . GLY A 1 83 ? -6.896 8.561 -0.152 1.00 90.19 83 GLY A O 1
ATOM 612 N N . ILE A 1 84 ? -8.769 7.337 -0.339 1.00 92.50 84 ILE A N 1
ATOM 613 C CA . ILE A 1 84 ? -9.176 7.890 -1.638 1.00 92.50 84 ILE A CA 1
ATOM 614 C C . ILE A 1 84 ? -9.650 9.345 -1.510 1.00 92.50 84 ILE A C 1
ATOM 616 O O . ILE A 1 84 ? -10.102 9.772 -0.447 1.00 92.50 84 ILE A O 1
ATOM 620 N N . ALA A 1 85 ? -9.602 10.101 -2.611 1.00 94.00 85 ALA A N 1
ATOM 621 C CA . ALA A 1 85 ? -9.966 11.523 -2.637 1.00 94.00 85 ALA A CA 1
ATOM 622 C C . ALA A 1 85 ? -11.376 11.812 -2.082 1.00 94.00 85 ALA A C 1
ATOM 624 O O . ALA A 1 85 ? -11.581 12.805 -1.387 1.00 94.00 85 ALA A O 1
ATOM 625 N N . GLU A 1 86 ? -12.334 10.924 -2.353 1.00 95.12 86 GLU A N 1
ATOM 626 C CA . GLU A 1 86 ? -13.700 11.020 -1.828 1.00 95.12 86 GLU A CA 1
ATOM 627 C C . GLU A 1 86 ? -13.737 10.908 -0.295 1.00 95.12 86 GLU A C 1
ATOM 629 O O . GLU A 1 86 ? -14.304 11.782 0.359 1.00 95.12 86 GLU A O 1
ATOM 634 N N . CYS A 1 87 ? -13.047 9.918 0.282 1.00 94.50 87 CYS A N 1
ATOM 635 C CA . CYS A 1 87 ? -12.936 9.731 1.731 1.00 94.50 87 CYS A CA 1
ATOM 636 C C . CYS A 1 87 ? -12.300 10.952 2.407 1.00 94.50 87 CYS A C 1
ATOM 638 O O . CYS A 1 87 ? -12.827 11.475 3.387 1.00 94.50 87 CYS A O 1
ATOM 640 N N . ARG A 1 88 ? -11.213 11.467 1.828 1.00 94.56 88 ARG A N 1
ATOM 641 C CA . ARG A 1 88 ? -10.520 12.656 2.335 1.00 94.56 88 ARG A CA 1
ATOM 642 C C . ARG A 1 88 ? -11.422 13.881 2.386 1.00 94.56 88 ARG A C 1
ATOM 644 O O . ARG A 1 88 ? -11.506 14.549 3.412 1.00 94.56 88 ARG A O 1
ATOM 651 N N . LYS A 1 89 ? -12.159 14.135 1.301 1.00 96.88 89 LYS A N 1
ATOM 652 C CA . LYS A 1 89 ? -13.124 15.237 1.236 1.00 96.88 89 LYS A CA 1
ATOM 653 C C . LYS A 1 89 ? -14.254 15.060 2.251 1.00 96.88 89 LYS A C 1
ATOM 655 O O . LYS A 1 89 ? -14.627 16.025 2.908 1.00 96.88 89 LYS A O 1
ATOM 660 N N . ARG A 1 90 ? -14.794 13.844 2.376 1.00 96.69 90 ARG A N 1
ATOM 661 C CA . ARG A 1 90 ? -15.884 13.522 3.308 1.00 96.69 90 ARG A CA 1
ATOM 662 C C . ARG A 1 90 ? -15.462 13.669 4.772 1.00 96.69 90 ARG A C 1
ATOM 664 O O . ARG A 1 90 ? -16.262 14.130 5.578 1.00 96.69 90 ARG A O 1
ATOM 671 N N . CYS A 1 91 ? -14.231 13.283 5.102 1.00 95.81 91 CYS A N 1
ATOM 672 C CA . CYS A 1 91 ? -13.732 13.208 6.475 1.00 95.81 91 CYS A CA 1
ATOM 673 C C . CYS A 1 91 ? -12.836 14.379 6.902 1.00 95.81 91 CYS A C 1
ATOM 675 O O . CYS A 1 91 ? -12.433 14.426 8.060 1.00 95.81 91 CYS A O 1
ATOM 677 N N . GLY A 1 92 ? -12.537 15.320 6.001 1.00 95.06 92 GLY A N 1
ATOM 678 C CA . GLY A 1 92 ? -11.706 16.489 6.298 1.00 95.06 92 GLY A CA 1
ATOM 679 C C . GLY A 1 92 ? -10.222 16.162 6.501 1.00 95.06 92 GLY A C 1
ATOM 680 O O . GLY A 1 92 ? -9.612 16.720 7.410 1.00 95.06 92 GLY A O 1
ATOM 681 N N . LEU A 1 93 ? -9.667 15.254 5.680 1.00 90.00 93 LEU A N 1
ATOM 682 C CA . LEU A 1 93 ? -8.276 14.763 5.743 1.00 90.00 93 LEU A CA 1
ATOM 683 C C . LEU A 1 93 ? -7.366 15.293 4.618 1.00 90.00 93 LEU A C 1
ATOM 685 O O . LEU A 1 93 ? -7.755 15.257 3.424 1.00 90.00 93 LEU A O 1
#

Secondary structure (DSSP, 8-state):
-----TT------TT--------SSS--------SSSS-----HHIIIIITS-HHHHHHHTTS--HHHHHHHHTT-PPSSP---HHHHHHHT-

Foldseek 3Di:
DDDDDPPDDDDDPPPRDDDDDDLDLDDDDDDDDDPDPCSDDDDPLCVLLVPDDLVVSCVVVVNNDSVVSVVSNVVDDDPPDPDDPVSCVVNVD

pLDDT: mean 93.13, std 3.99, range [68.38, 97.25]

InterPro domains:
  IPR001929 Germin [PR00325] (2-22)
  IPR001929 Germin [PR00325] (35-50)
  IPR006045 Cupin 1 [PF00190] (4-54)
  IPR011051 RmlC-like cupin domain superfamily [SSF51182] (3-73)
  IPR014710 RmlC-like jelly roll fold [G3DSA:2.60.120.10] (1-78)

Organism: NCBI:txid433720

=== Feature glossary ===
Key to the feature types in this record:

Secondary structure (8-state, DSSP). Secondary structure is the local, repeating backbone conformation. DSSP classifies it into eight states by reading the hydrogen-bond network: three helix types (H, G, I), two β types (E, B), two non-regular types (T, S), and unstructured coil (-).

Backbone torsions (φ/ψ). Backbone dihedral angles. Every residue except chain termini has a φ (preceding-C → N → Cα → C) and a ψ (N → Cα → C → next-N). They are reported in degrees following the IUPAC sign convention. Secondary structure is essentially a statement about which (φ, ψ) basin each residue occupies.

Predicted aligned error. Predicted Aligned Error (PAE) is an AlphaFold confidence matrix: entry (i, j) is the expected error in the position of residue j, in ångströms, when the prediction is superimposed on the true structure at residue i. Low PAE within a block of residues means that block is internally rigid and well-predicted; high PAE between two blocks means their relative placement is uncertain even if each block individually is confident.

B-factor. B-factor (Debye–Waller factor) reflects atomic displacement in the crystal lattice. It is an experimental observable (units Å²), not a prediction; low values mean the atom is pinned down, high values mean it moves or is heterogeneous across the crystal.

Secondary structure (3-state, P-SEA). Three-state secondary structure (P-SEA) collapses the eight DSSP classes into helix (a), strand (b), and coil (c). P-SEA assigns these from Cα geometry alone — distances and angles — without requiring backbone oxygens, so it works on any Cα trace.

Sequence. Primary structure: the covalent order of the twenty standard amino acids along the backbone. Two proteins with the same sequence will (almost always) fold to the same structure; two with 30% identity often share a fold but not the details.

pLDDT. pLDDT is the predicted lDDT-Cα score: AlphaFold's confidence that the local environment of each residue (all inter-atomic distances within 15 Å) is correctly placed. It is a per-residue number between 0 and 100, with higher meaning more reliable.

InterPro / GO / CATH / organism. Functional annotations link the protein to curated databases. InterPro entries identify conserved domains and families by matching the sequence against member-database signatures (Pfam, PROSITE, CDD, …). Gene Ontology (GO) terms describe molecular function, biological process, and cellular component in a controlled vocabulary. CATH places the structure in a hierarchical fold classification (Class/Architecture/Topology/Homologous-superfamily). The organism is the source species.

Contact-map, Ramachandran, and PAE plots. Three diagnostic plots accompany the record. The Cα contact map visualizes the tertiary structure as a 2D adjacency matrix (8 Å cutoff, sequence-local contacts suppressed). The Ramachandran plot shows the distribution of backbone (φ, ψ) torsions, with points in the α and β basins reflecting secondary structure content. The PAE plot shows AlphaFold's inter-residue confidence as a color matri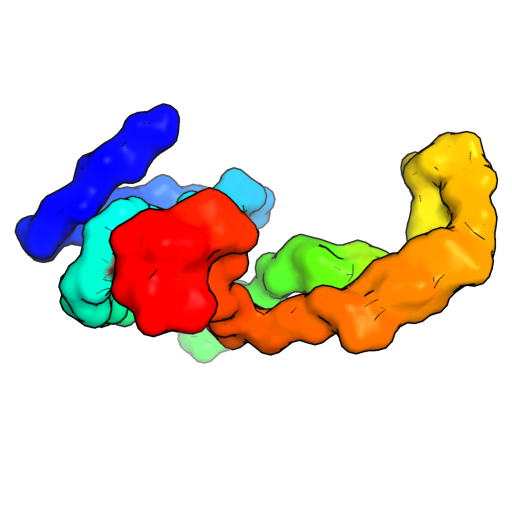x.

mmCIF coordinates. The mmCIF table is the protein's shape written out atom by atom. For each backbone N, Cα, C, and carbonyl O, it records an (x, y, z) coordinate triple in Å plus the residue type, chain letter, and residue number.

Radius of gyration, Cα contacts, bounding box. Three whole-structure scalars: the radius of gyration (RMS distance of Cα from centroid, in Å), the count of Cα–Cα contacts (pairs closer than 8 Å and separated by more than four residues in sequence — i.e. tertiary, not local, contacts), and the bounding-box dimensions. Together they distinguish compact globular folds from extended fibres or disordered chains.

Foldseek 3Di. The Foldseek 3Di string encodes local tertiary geometry as a 20-letter alphabet — one character per residue — derived from the relative positions of nearby Cα atoms. Unlike the amino-acid sequence, 3Di is a direct function of the 3D structure, so two proteins with the same fold have similar 3Di strings even at low sequence identity.

Rendered structure images. Six rendered views show the 3D structure from the faces of a cube — i.e. along ±x, ±y, ±z. Rendering representation is drawn randomly per protein from cartoon (secondary-structure ribbons), sticks (backbone bonds), or molecular surface; coloring is either N→C rainbow (blue at the N-terminus through red at the C-terminus) or one color per chain.

Nearest PDB structures. The Foldseek neighbor list gives the closest experimentally determined structures in the PDB, ranked by structural alignment. TM-score near 1 means near-identical fold; near 0.3 means only rough topology match. This is how one finds what a novel AlphaFold prediction most resembles in the solved-structure universe.

Solvent-accessible surface area. SASA measures how much of the protein is reachable by solvent. It is computed by rolling a water-sized probe over the atomic surface and summing the exposed area (Å²). Per-residue SASA distinguishes core (buried, low SASA) from surface (exposed, high SASA) residues; total SASA is a whole-molecule size measure.